Protein AF-A0A151JNT5-F1 (afdb_monomer_lite)

Structure (mmCIF, N/CA/C/O backbone):
data_AF-A0A151JNT5-F1
#
_entry.id   AF-A0A151JNT5-F1
#
loop_
_atom_site.group_PDB
_atom_site.id
_atom_site.type_symbol
_atom_site.label_atom_id
_atom_site.label_alt_id
_atom_site.label_comp_id
_atom_site.label_asym_id
_atom_site.label_entity_id
_atom_site.label_seq_id
_atom_site.pdbx_PDB_ins_code
_atom_site.Cartn_x
_atom_site.Cartn_y
_atom_site.Cartn_z
_atom_site.occupancy
_atom_site.B_iso_or_equiv
_atom_site.auth_seq_id
_atom_site.auth_comp_id
_atom_site.auth_asym_id
_atom_site.auth_atom_id
_atom_site.pdbx_PDB_model_num
ATOM 1 N N . MET A 1 1 ? 13.345 7.388 -35.970 1.00 79.75 1 MET A N 1
ATOM 2 C CA . MET A 1 1 ? 12.384 6.279 -35.763 1.00 79.75 1 MET A CA 1
ATOM 3 C C . MET A 1 1 ? 12.187 6.129 -34.262 1.00 79.75 1 MET A C 1
ATOM 5 O O . MET A 1 1 ? 13.150 6.362 -33.548 1.00 79.75 1 MET A O 1
ATOM 9 N N . SER A 1 2 ? 10.984 5.821 -33.775 1.00 87.12 2 SER A N 1
ATOM 10 C CA . SER A 1 2 ? 10.741 5.580 -32.345 1.00 87.12 2 SER A CA 1
ATOM 11 C C . SER A 1 2 ? 10.289 4.140 -32.117 1.00 87.12 2 SER A C 1
ATOM 13 O O . SER A 1 2 ? 9.587 3.564 -32.948 1.00 87.12 2 SER A O 1
ATOM 15 N N . LEU A 1 3 ? 10.716 3.563 -30.996 1.00 90.88 3 LEU A N 1
ATOM 16 C CA . LEU A 1 3 ? 10.353 2.221 -30.556 1.00 90.88 3 LEU A CA 1
ATOM 17 C C . LEU A 1 3 ? 9.817 2.315 -29.127 1.00 90.88 3 LEU A C 1
ATOM 19 O O . LEU A 1 3 ? 10.476 2.879 -28.255 1.00 90.88 3 LEU A O 1
ATOM 23 N N . THR A 1 4 ? 8.616 1.787 -28.898 1.00 93.06 4 THR A N 1
ATOM 24 C CA . THR A 1 4 ? 7.951 1.830 -27.591 1.00 93.06 4 THR A CA 1
ATOM 25 C C . THR A 1 4 ? 7.971 0.449 -26.954 1.00 93.06 4 THR A C 1
ATOM 27 O O . THR A 1 4 ? 7.586 -0.538 -27.580 1.00 93.06 4 THR A O 1
ATOM 30 N N . PHE A 1 5 ? 8.383 0.397 -25.690 1.00 92.50 5 PHE A N 1
ATOM 31 C CA . PHE A 1 5 ? 8.406 -0.811 -24.875 1.00 92.50 5 PHE A CA 1
ATOM 32 C C . PHE A 1 5 ? 7.385 -0.698 -23.747 1.00 92.50 5 PHE A C 1
ATOM 34 O O . PHE A 1 5 ? 7.339 0.316 -23.053 1.00 92.50 5 PHE A O 1
ATOM 41 N N . THR A 1 6 ? 6.604 -1.753 -23.527 1.00 92.62 6 THR A N 1
ATOM 42 C CA . THR A 1 6 ? 5.654 -1.828 -22.411 1.00 92.62 6 THR A CA 1
ATOM 43 C C . THR A 1 6 ? 6.165 -2.832 -21.391 1.00 92.62 6 THR A C 1
ATOM 45 O O . THR A 1 6 ? 6.405 -3.993 -21.717 1.00 92.62 6 THR A O 1
ATOM 48 N N . LEU A 1 7 ? 6.333 -2.383 -20.147 1.00 92.31 7 LEU A N 1
ATOM 49 C CA . LEU A 1 7 ? 6.732 -3.231 -19.033 1.00 92.31 7 LEU A CA 1
ATOM 50 C C . LEU A 1 7 ? 5.602 -3.268 -18.006 1.00 92.31 7 LEU A C 1
ATOM 52 O O . LEU A 1 7 ? 5.079 -2.231 -17.614 1.00 92.31 7 LEU A O 1
ATOM 56 N N . THR A 1 8 ? 5.253 -4.464 -17.539 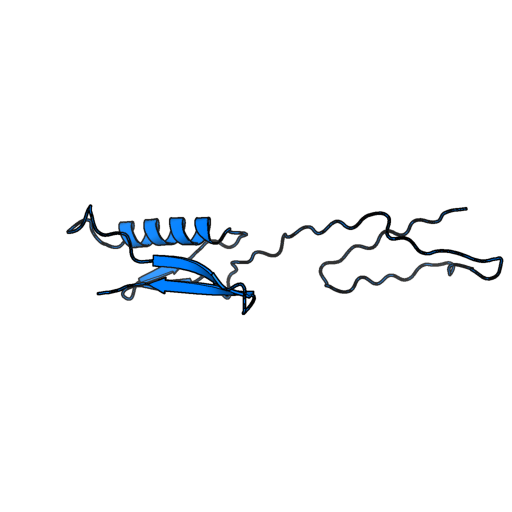1.00 89.19 8 THR A N 1
ATOM 57 C CA . THR A 1 8 ? 4.223 -4.660 -16.512 1.00 89.19 8 THR A CA 1
ATOM 58 C C . THR A 1 8 ? 4.741 -5.584 -15.424 1.00 89.19 8 THR A C 1
ATOM 60 O O . THR A 1 8 ? 5.385 -6.590 -15.720 1.00 89.19 8 THR A O 1
ATOM 63 N N . GLY A 1 9 ? 4.425 -5.293 -14.166 1.00 85.81 9 GLY A N 1
ATOM 64 C CA . GLY A 1 9 ? 4.830 -6.129 -13.043 1.00 85.81 9 GLY A CA 1
ATOM 65 C C . GLY A 1 9 ? 4.192 -5.688 -11.732 1.00 85.81 9 GLY A C 1
ATOM 66 O O . GLY A 1 9 ? 3.542 -4.652 -11.658 1.00 85.81 9 GLY A O 1
ATOM 67 N N . LYS A 1 10 ? 4.372 -6.507 -10.693 1.00 80.44 10 LYS A N 1
ATOM 68 C CA . LYS A 1 10 ? 3.883 -6.248 -9.323 1.00 80.44 10 LYS A CA 1
ATOM 69 C C . LYS A 1 10 ? 5.014 -5.869 -8.355 1.00 80.44 10 LYS A C 1
ATOM 71 O O . LYS A 1 10 ? 4.829 -5.919 -7.144 1.00 80.44 10 LYS A O 1
ATOM 76 N N . SER A 1 11 ? 6.196 -5.574 -8.890 1.00 78.25 11 SER A N 1
ATOM 77 C CA . SER A 1 11 ? 7.418 -5.271 -8.141 1.00 78.25 11 SER A CA 1
ATOM 78 C C . SER A 1 11 ? 7.837 -3.821 -8.379 1.00 78.25 11 SER A C 1
ATOM 80 O O . SER A 1 11 ? 7.418 -3.206 -9.356 1.00 78.25 11 SER A O 1
ATOM 82 N N . SER A 1 12 ? 8.699 -3.294 -7.511 1.00 79.88 12 SER A N 1
ATOM 83 C CA . SER A 1 12 ? 9.343 -1.988 -7.693 1.00 79.88 12 SER A CA 1
ATOM 84 C C . SER A 1 12 ? 10.369 -1.970 -8.832 1.00 79.88 12 SER A C 1
ATOM 86 O O . SER A 1 12 ? 10.776 -0.897 -9.267 1.00 79.88 12 SER A O 1
ATOM 88 N N . VAL A 1 13 ? 10.787 -3.144 -9.320 1.00 86.38 13 VAL A N 1
ATOM 89 C CA . VAL A 1 13 ? 11.685 -3.302 -10.470 1.00 86.38 13 VAL A CA 1
ATOM 90 C C . VAL A 1 13 ? 10.934 -4.009 -11.593 1.00 86.38 13 VAL A C 1
ATOM 92 O O . VAL A 1 13 ? 10.412 -5.109 -11.398 1.00 86.38 13 VAL A O 1
ATOM 95 N N . LEU A 1 14 ? 10.912 -3.387 -12.771 1.00 89.81 14 LEU A N 1
ATOM 96 C CA . LEU A 1 14 ? 10.375 -3.966 -13.999 1.00 89.81 14 LEU A CA 1
ATOM 97 C C . LEU A 1 14 ? 11.532 -4.343 -14.928 1.00 89.81 14 LEU A C 1
ATOM 99 O O . LEU A 1 14 ? 12.396 -3.516 -15.209 1.00 89.81 14 LEU A O 1
ATOM 103 N N . ALA A 1 15 ? 11.548 -5.585 -15.408 1.00 91.56 15 ALA A N 1
ATOM 104 C CA . ALA A 1 15 ? 12.564 -6.089 -16.326 1.00 91.56 15 ALA A CA 1
ATOM 105 C C . ALA A 1 15 ? 11.926 -7.022 -17.361 1.00 91.56 15 ALA A C 1
ATOM 107 O O . ALA A 1 15 ? 11.009 -7.778 -17.041 1.00 91.56 15 ALA A O 1
ATOM 108 N N . VAL A 1 16 ? 12.418 -6.970 -18.597 1.00 91.56 16 VAL A N 1
ATOM 109 C CA . VAL A 1 16 ? 11.937 -7.785 -19.719 1.00 91.56 16 VAL A CA 1
ATOM 110 C C . VAL A 1 16 ? 13.082 -8.021 -20.706 1.00 91.56 16 VAL A C 1
ATOM 112 O O . VAL A 1 16 ? 13.986 -7.195 -20.824 1.00 91.56 16 VAL A O 1
ATOM 115 N N . SER A 1 17 ? 13.053 -9.152 -21.408 1.00 92.25 17 SER A N 1
ATOM 116 C CA . SER A 1 17 ? 14.012 -9.487 -22.464 1.00 92.25 17 SER A CA 1
ATOM 117 C C . SER A 1 17 ? 13.318 -9.453 -23.821 1.00 92.25 17 SER A C 1
ATOM 119 O O . SER A 1 17 ? 12.276 -10.080 -23.993 1.00 92.25 17 SER A O 1
ATOM 121 N N . TYR A 1 18 ? 13.905 -8.745 -24.782 1.00 89.44 18 TYR A N 1
ATOM 122 C CA . TYR A 1 18 ? 13.390 -8.645 -26.147 1.00 89.44 18 TYR A CA 1
ATOM 123 C C . TYR A 1 18 ? 14.243 -9.469 -27.114 1.00 89.44 18 TYR A C 1
ATOM 125 O O . TYR A 1 18 ? 15.465 -9.535 -26.965 1.00 89.44 18 TYR A O 1
ATOM 133 N N . PHE A 1 19 ? 13.592 -10.097 -28.099 1.00 90.75 19 PHE A N 1
ATOM 134 C CA . PHE A 1 19 ? 14.259 -10.785 -29.202 1.00 90.75 19 PHE A CA 1
ATOM 135 C C . PHE A 1 19 ? 13.594 -10.419 -30.544 1.00 90.75 19 PHE A C 1
ATOM 137 O O . PHE A 1 19 ? 12.373 -10.555 -30.650 1.00 90.75 19 PHE A O 1
ATOM 144 N N . PRO A 1 20 ? 14.358 -9.991 -31.568 1.00 90.81 20 PRO A N 1
ATOM 145 C CA . PRO A 1 20 ? 15.810 -9.781 -31.553 1.00 90.81 20 PRO A CA 1
ATOM 146 C C . PRO A 1 20 ? 16.233 -8.652 -30.598 1.00 90.81 20 PRO A C 1
ATOM 148 O O . PRO A 1 20 ? 15.402 -7.871 -30.135 1.00 90.81 20 PRO A O 1
ATOM 151 N N . ALA A 1 21 ? 17.524 -8.610 -30.260 1.00 91.31 21 ALA A N 1
ATOM 152 C CA . ALA A 1 21 ? 18.071 -7.538 -29.437 1.00 91.31 21 ALA A CA 1
ATOM 153 C C . ALA A 1 21 ? 17.890 -6.185 -30.138 1.00 91.31 21 ALA A C 1
ATOM 155 O O . ALA A 1 21 ? 17.937 -6.101 -31.365 1.00 91.31 21 ALA A O 1
ATOM 156 N N . VAL A 1 22 ? 17.686 -5.137 -29.344 1.00 90.19 22 VAL A N 1
ATOM 157 C CA . VAL A 1 22 ? 17.596 -3.771 -29.859 1.00 90.19 22 VAL A CA 1
ATOM 158 C C . VAL A 1 22 ? 18.990 -3.359 -30.320 1.00 90.19 22 VAL A C 1
ATOM 160 O O . VAL A 1 22 ? 19.905 -3.276 -29.501 1.00 90.19 22 VAL A O 1
ATOM 163 N N . ASP A 1 23 ? 19.148 -3.150 -31.624 1.00 90.88 23 ASP A N 1
ATOM 164 C CA . ASP A 1 23 ? 20.379 -2.624 -32.204 1.00 90.88 23 ASP A CA 1
ATOM 165 C C . ASP A 1 23 ? 20.372 -1.096 -32.106 1.00 90.88 23 ASP A C 1
ATOM 167 O O . ASP A 1 23 ? 19.400 -0.452 -32.497 1.00 90.88 23 ASP A O 1
ATOM 171 N N . LEU A 1 24 ? 21.436 -0.542 -31.531 1.00 90.38 24 LEU A N 1
ATOM 172 C CA . LEU A 1 24 ? 21.644 0.896 -31.342 1.00 90.38 24 LEU A CA 1
ATOM 173 C C . LEU A 1 24 ? 22.934 1.367 -32.039 1.00 90.38 24 LEU A C 1
ATOM 175 O O . LEU A 1 24 ? 23.425 2.454 -31.754 1.00 90.38 24 LEU A O 1
ATOM 179 N N . GLY A 1 25 ? 23.540 0.532 -32.893 1.00 92.25 25 GLY A N 1
ATOM 180 C CA . GLY A 1 25 ? 24.842 0.804 -33.509 1.00 92.25 25 GLY A CA 1
ATOM 181 C C . GLY A 1 25 ? 24.821 1.801 -34.671 1.00 92.25 25 GLY A C 1
ATOM 182 O O . GLY A 1 25 ? 25.883 2.188 -35.156 1.00 92.25 25 GLY A O 1
ATOM 183 N N . ASP A 1 26 ? 23.644 2.208 -35.137 1.00 91.69 26 ASP A N 1
ATOM 184 C CA . ASP A 1 26 ? 23.449 3.051 -36.319 1.00 91.69 26 ASP A CA 1
ATOM 185 C C . ASP A 1 26 ? 23.285 4.550 -36.010 1.00 91.69 26 ASP A C 1
ATOM 187 O O . ASP A 1 26 ? 23.174 5.349 -36.943 1.00 91.69 26 ASP A O 1
ATOM 191 N N . GLY A 1 27 ? 23.324 4.966 -34.740 1.00 88.38 27 GLY A N 1
ATOM 192 C CA . GLY A 1 27 ? 23.299 6.387 -34.397 1.00 88.38 27 GLY A CA 1
ATOM 193 C C . GLY A 1 27 ? 23.115 6.705 -32.916 1.00 88.38 27 GLY A C 1
ATOM 194 O O . GLY A 1 27 ? 23.201 5.838 -32.048 1.00 88.38 27 GLY A O 1
ATOM 195 N N . ASP A 1 28 ? 22.850 7.983 -32.648 1.00 91.12 28 ASP A N 1
ATOM 196 C CA . ASP A 1 28 ? 22.592 8.498 -31.305 1.00 91.12 28 ASP A CA 1
ATOM 197 C C . ASP A 1 28 ? 21.097 8.383 -30.973 1.00 91.12 28 ASP A C 1
ATOM 199 O O . ASP A 1 28 ? 20.243 8.975 -31.640 1.00 91.12 28 ASP A O 1
ATOM 203 N N . TYR A 1 29 ? 20.783 7.620 -29.926 1.00 91.81 29 TYR A N 1
ATOM 204 C CA . TYR A 1 29 ? 19.420 7.376 -29.457 1.00 91.81 29 TYR A CA 1
ATOM 205 C C . TYR A 1 29 ? 19.177 7.986 -28.079 1.00 91.81 29 TYR A C 1
ATOM 207 O O . TYR A 1 29 ? 20.050 7.977 -27.212 1.00 91.81 29 TYR A O 1
ATOM 215 N N . GLU A 1 30 ? 17.946 8.435 -27.848 1.00 92.81 30 GLU A N 1
ATOM 216 C CA . GLU A 1 30 ? 17.481 8.921 -26.550 1.00 92.81 30 GLU A CA 1
ATOM 217 C C . GLU A 1 30 ? 16.428 7.974 -25.968 1.00 92.81 30 GLU A C 1
ATOM 219 O O . GLU A 1 30 ? 15.579 7.438 -26.685 1.00 92.81 30 GLU A O 1
ATOM 224 N N . LEU A 1 31 ? 16.470 7.786 -24.647 1.00 92.88 31 LEU A N 1
ATOM 225 C CA . LEU A 1 31 ? 15.469 7.024 -23.908 1.00 92.88 31 LEU A CA 1
ATOM 226 C C . LEU A 1 31 ? 14.550 7.984 -23.150 1.00 92.88 31 LEU A C 1
ATOM 228 O O . LEU A 1 31 ? 15.010 8.766 -22.320 1.00 92.88 31 LEU A O 1
ATOM 232 N N . GLY A 1 32 ? 13.245 7.875 -23.398 1.00 93.38 32 GLY A N 1
ATOM 233 C CA . GLY A 1 32 ? 12.214 8.637 -22.699 1.00 93.38 32 GLY A CA 1
ATOM 234 C C . GLY A 1 32 ? 11.170 7.725 -22.063 1.00 93.38 32 GLY A C 1
ATOM 235 O O . GLY A 1 32 ? 10.758 6.727 -22.654 1.00 93.38 32 GLY A O 1
ATOM 236 N N . LEU A 1 33 ? 10.720 8.085 -20.861 1.00 93.62 33 LEU A N 1
ATOM 237 C CA . LEU A 1 33 ? 9.540 7.484 -20.247 1.00 93.62 33 LEU A CA 1
ATOM 238 C C . LEU A 1 33 ? 8.294 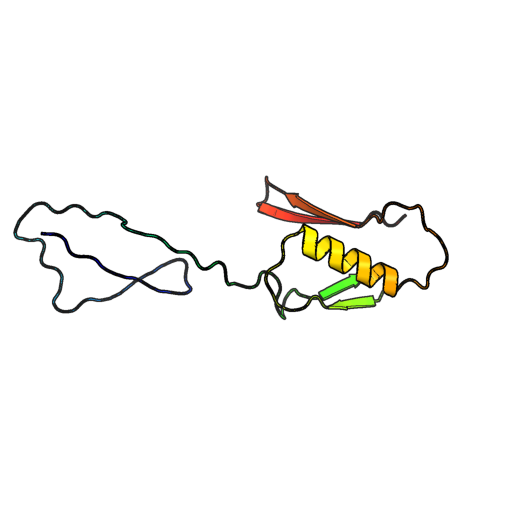8.131 -20.858 1.00 93.62 33 LEU A C 1
ATOM 240 O O . LEU A 1 33 ? 8.061 9.320 -20.659 1.00 93.62 33 LEU A O 1
ATOM 244 N N . MET A 1 34 ? 7.521 7.355 -21.616 1.00 92.31 34 MET A N 1
ATOM 245 C CA . MET A 1 34 ? 6.304 7.853 -22.265 1.00 92.31 34 MET A CA 1
ATOM 246 C C . MET A 1 34 ? 5.107 7.884 -21.309 1.00 92.31 34 MET A C 1
ATOM 248 O O . MET A 1 34 ? 4.336 8.837 -21.339 1.00 92.31 34 MET A O 1
ATOM 252 N N . ASP A 1 35 ? 4.959 6.852 -20.478 1.00 91.19 35 ASP A N 1
ATOM 253 C CA . ASP A 1 35 ? 3.841 6.702 -19.548 1.00 91.19 35 ASP A CA 1
ATOM 254 C C . ASP A 1 35 ? 4.242 5.821 -18.353 1.00 91.19 35 ASP A C 1
ATOM 256 O O . ASP A 1 35 ? 5.065 4.910 -18.492 1.00 91.19 35 ASP A O 1
ATOM 260 N N . PHE A 1 36 ? 3.684 6.109 -17.177 1.00 89.12 36 PHE A N 1
ATOM 261 C CA . PHE A 1 36 ? 3.908 5.345 -15.951 1.00 89.12 36 PHE A CA 1
ATOM 262 C C . PHE A 1 36 ? 2.625 5.250 -15.133 1.00 89.12 36 PHE A C 1
ATOM 264 O O . PHE A 1 36 ? 2.299 6.122 -14.325 1.00 89.12 36 PHE A O 1
ATOM 271 N N . GLU A 1 37 ? 1.923 4.138 -15.316 1.00 86.19 37 GLU A N 1
ATOM 272 C CA . GLU A 1 37 ? 0.727 3.817 -14.553 1.00 86.19 37 GLU A CA 1
ATOM 273 C C . GLU A 1 37 ? 1.081 2.946 -13.346 1.00 86.19 37 GLU A C 1
ATOM 275 O O . GLU A 1 37 ? 1.656 1.862 -13.473 1.00 86.19 37 GLU A O 1
ATOM 280 N N . THR A 1 38 ? 0.687 3.393 -12.152 1.00 77.00 38 THR A N 1
ATOM 281 C CA . THR A 1 38 ? 0.713 2.550 -10.954 1.00 77.00 38 THR A CA 1
ATOM 282 C C . THR A 1 38 ? -0.709 2.266 -10.514 1.00 77.00 38 THR A C 1
ATOM 284 O O . THR A 1 38 ? -1.445 3.142 -10.064 1.00 77.00 38 THR A O 1
ATOM 287 N N . TYR A 1 39 ? -1.107 1.005 -10.625 1.00 67.75 39 TYR A N 1
ATOM 288 C CA . TYR A 1 39 ? -2.330 0.531 -10.005 1.00 67.75 39 TYR A CA 1
ATOM 289 C C . TYR A 1 39 ? -1.997 0.257 -8.537 1.00 67.75 39 TYR A C 1
ATOM 291 O O . TYR A 1 39 ? -1.378 -0.754 -8.209 1.00 67.75 39 TYR A O 1
ATOM 299 N N . TYR A 1 40 ? -2.359 1.186 -7.649 1.00 57.28 40 TYR A N 1
ATOM 300 C CA . TYR A 1 40 ? -2.173 1.096 -6.193 1.00 57.28 40 TYR A CA 1
ATOM 301 C C . TYR A 1 40 ? -3.103 0.026 -5.575 1.00 57.28 40 TYR A C 1
ATOM 303 O O . TYR A 1 40 ? -3.818 0.280 -4.617 1.00 57.28 40 TYR A O 1
ATOM 311 N N . THR A 1 41 ? -3.153 -1.183 -6.144 1.00 59.62 41 THR A N 1
ATOM 312 C CA . THR A 1 41 ? -4.086 -2.258 -5.759 1.00 59.62 41 THR A CA 1
ATOM 313 C C . THR A 1 41 ? -3.568 -3.150 -4.635 1.00 59.62 41 THR A C 1
ATOM 315 O O . THR A 1 41 ? -4.178 -4.175 -4.333 1.00 59.62 41 THR A O 1
ATOM 318 N N . LEU A 1 42 ? -2.428 -2.822 -4.023 1.00 72.12 42 LEU A N 1
ATOM 319 C CA . LEU A 1 42 ? -1.946 -3.567 -2.863 1.00 72.12 42 LEU A CA 1
ATOM 320 C C . LEU A 1 42 ? -2.732 -3.121 -1.634 1.00 72.12 42 LEU A C 1
ATOM 322 O O . LEU A 1 42 ? -2.476 -2.051 -1.090 1.00 72.12 42 LEU A O 1
ATOM 326 N N . ALA A 1 43 ? -3.690 -3.956 -1.227 1.00 80.12 43 ALA A N 1
ATOM 327 C CA . ALA A 1 43 ? -4.495 -3.760 -0.031 1.00 80.12 43 ALA A CA 1
ATOM 328 C C . ALA A 1 43 ? -3.602 -3.396 1.168 1.00 80.12 43 ALA A C 1
ATOM 330 O O . ALA A 1 43 ? -2.720 -4.166 1.561 1.00 80.12 43 ALA A O 1
ATOM 331 N N . ASN A 1 44 ? -3.814 -2.202 1.728 1.00 85.12 44 ASN A N 1
ATOM 332 C CA . ASN A 1 44 ? -3.069 -1.737 2.896 1.00 85.12 44 ASN A CA 1
ATOM 333 C C . ASN A 1 44 ? -3.552 -2.424 4.184 1.00 85.12 44 ASN A C 1
ATOM 335 O O . ASN A 1 44 ? -2.806 -2.475 5.165 1.00 85.12 44 ASN A O 1
ATOM 339 N N . VAL A 1 45 ? -4.750 -3.014 4.143 1.00 91.00 45 VAL A N 1
ATOM 340 C CA . VAL A 1 45 ? -5.289 -3.941 5.138 1.00 91.00 45 VAL A CA 1
ATOM 341 C C . VAL A 1 45 ? -5.432 -5.326 4.509 1.00 91.00 45 VAL A C 1
ATOM 343 O O . VAL A 1 45 ? -6.061 -5.478 3.464 1.00 91.00 45 VAL A O 1
ATOM 346 N N . ASN A 1 46 ? -4.851 -6.340 5.142 1.00 91.56 46 ASN A N 1
ATOM 347 C CA . ASN A 1 46 ? -4.912 -7.734 4.711 1.00 91.56 46 ASN A CA 1
ATOM 348 C C . ASN A 1 46 ? -4.937 -8.687 5.917 1.00 91.56 46 ASN A C 1
ATOM 350 O O . ASN A 1 46 ? -4.725 -8.270 7.057 1.00 91.56 46 ASN A O 1
ATOM 354 N N . SER A 1 47 ? -5.088 -9.987 5.663 1.00 92.25 47 SER A N 1
ATOM 355 C CA . SER A 1 47 ? -5.137 -11.044 6.685 1.00 92.25 47 SER A CA 1
ATOM 356 C C . SER A 1 47 ? -4.014 -11.050 7.737 1.00 92.25 47 SER A C 1
ATOM 358 O O . SER A 1 47 ? -4.145 -11.731 8.751 1.00 92.25 47 SER A O 1
ATOM 360 N N . THR A 1 48 ? -2.893 -10.358 7.510 1.00 92.19 48 THR A N 1
ATOM 361 C CA . THR A 1 48 ? -1.776 -10.284 8.467 1.00 92.19 48 THR A CA 1
ATOM 362 C C . THR A 1 48 ? -1.849 -9.085 9.413 1.00 92.19 48 THR A C 1
ATOM 364 O O . THR A 1 48 ? -1.250 -9.133 10.486 1.00 92.19 48 THR A O 1
ATOM 367 N N . ASN A 1 49 ? -2.566 -8.016 9.048 1.00 90.88 49 ASN A N 1
ATOM 368 C CA . ASN A 1 49 ? -2.585 -6.747 9.786 1.00 90.88 49 ASN A CA 1
ATOM 369 C C . ASN A 1 49 ? -3.999 -6.164 9.997 1.00 90.88 49 ASN A C 1
ATOM 371 O O . ASN A 1 49 ? -4.135 -4.998 10.362 1.00 90.88 49 ASN A O 1
ATOM 375 N N . ASN A 1 50 ? -5.047 -6.963 9.790 1.00 94.75 50 ASN A N 1
ATOM 376 C CA . ASN A 1 50 ? -6.442 -6.520 9.808 1.00 94.75 50 ASN A CA 1
ATOM 377 C C . ASN A 1 50 ? -7.155 -6.598 11.169 1.00 94.75 50 ASN A C 1
ATOM 379 O O . ASN A 1 50 ? -8.366 -6.380 11.246 1.00 94.75 50 ASN A O 1
ATOM 383 N N . LYS A 1 51 ? -6.430 -6.907 12.247 1.00 93.81 51 LYS A N 1
ATOM 384 C CA . LYS A 1 51 ? -6.999 -7.048 13.591 1.00 93.81 51 LYS A CA 1
ATOM 385 C C . LYS A 1 51 ? -6.713 -5.828 14.450 1.00 93.81 51 LYS A C 1
ATOM 387 O O . LYS A 1 51 ? -5.558 -5.446 14.632 1.00 93.81 51 LYS A O 1
ATOM 392 N N . PHE A 1 52 ? -7.766 -5.268 15.032 1.00 91.00 52 PHE A N 1
ATOM 393 C CA . PHE A 1 52 ? -7.691 -4.199 16.018 1.00 91.00 52 PHE A CA 1
ATOM 394 C C . PHE A 1 52 ? -8.276 -4.679 17.348 1.00 91.00 52 PHE A C 1
ATOM 396 O O . PHE A 1 52 ? -9.389 -5.197 17.383 1.00 91.00 52 PHE A O 1
ATOM 403 N N . TYR A 1 53 ? -7.537 -4.506 18.443 1.00 88.56 53 TYR A N 1
ATOM 404 C CA . TYR A 1 53 ? -7.953 -4.958 19.771 1.00 88.56 53 TYR A CA 1
ATOM 405 C C . TYR A 1 53 ? -8.355 -3.765 20.639 1.00 88.56 53 TYR A C 1
ATOM 407 O O . TYR A 1 53 ? -7.588 -2.813 20.774 1.00 88.56 53 TYR A O 1
ATOM 415 N N . TYR A 1 54 ? -9.544 -3.824 21.239 1.00 83.31 54 TYR A N 1
ATOM 416 C CA . TYR A 1 54 ? -10.077 -2.781 22.116 1.00 83.31 54 TYR A CA 1
ATOM 417 C C . TYR A 1 54 ? -10.931 -3.397 23.226 1.00 83.31 54 TYR A C 1
ATOM 419 O O . TYR A 1 54 ? -11.863 -4.133 22.924 1.00 83.31 54 TYR A O 1
ATOM 427 N N . ASP A 1 55 ? -10.626 -3.104 24.494 1.00 81.75 55 ASP A N 1
ATOM 428 C CA . ASP A 1 55 ? -11.376 -3.589 25.670 1.00 81.75 55 ASP A CA 1
ATOM 429 C C . ASP A 1 55 ? -11.679 -5.106 25.629 1.00 81.75 55 ASP A C 1
ATOM 431 O O . ASP A 1 55 ? -12.822 -5.556 25.699 1.00 81.75 55 ASP A O 1
ATOM 435 N N . ASN A 1 56 ? -10.630 -5.912 25.407 1.00 82.88 56 ASN A N 1
ATOM 436 C CA . ASN A 1 56 ? -10.694 -7.372 25.211 1.00 82.88 56 ASN A CA 1
ATOM 437 C C . ASN A 1 56 ? -11.571 -7.855 24.037 1.00 82.88 56 ASN A C 1
ATOM 439 O O . ASN A 1 56 ? -11.835 -9.053 23.920 1.00 82.88 56 ASN A O 1
ATOM 443 N N . LYS A 1 57 ? -11.995 -6.958 23.143 1.00 84.44 57 LYS A N 1
ATOM 444 C CA . LYS A 1 57 ? -12.716 -7.284 21.909 1.00 84.44 57 LYS A CA 1
ATOM 445 C C . LYS A 1 57 ? -11.787 -7.189 20.708 1.00 84.44 57 LYS A C 1
ATOM 447 O O . LYS A 1 57 ? -10.952 -6.291 20.610 1.00 84.44 57 LYS A O 1
ATOM 452 N N . GLU A 1 58 ? -11.963 -8.124 19.785 1.00 91.44 58 GLU A N 1
ATOM 453 C CA . GLU A 1 58 ? -11.299 -8.127 18.485 1.00 91.44 58 GLU A CA 1
ATOM 454 C C . GLU A 1 58 ? -12.248 -7.526 17.443 1.00 91.44 58 GLU A C 1
ATOM 456 O O . GLU A 1 58 ? -13.379 -7.984 17.279 1.00 91.44 58 GLU A O 1
ATOM 461 N N . ILE A 1 59 ? -11.779 -6.502 16.735 1.00 91.75 59 ILE A N 1
ATOM 462 C CA . ILE A 1 59 ? -12.450 -5.910 15.580 1.00 91.75 59 ILE A CA 1
ATOM 463 C C . ILE A 1 59 ? -11.639 -6.291 14.346 1.00 91.75 59 ILE A C 1
ATOM 465 O O . ILE A 1 59 ? -10.472 -5.916 14.215 1.00 91.75 59 ILE A O 1
ATOM 469 N N . VAL A 1 60 ? -12.269 -7.028 13.434 1.00 95.00 60 VAL A N 1
ATOM 470 C CA . VAL A 1 60 ? -11.677 -7.393 12.145 1.00 95.00 60 VAL A CA 1
ATOM 471 C C . VAL A 1 60 ? -12.073 -6.345 11.109 1.00 95.00 60 VAL A C 1
ATOM 473 O O . VAL A 1 60 ? -13.260 -6.084 10.881 1.00 95.00 60 VAL A O 1
ATOM 476 N N . ILE A 1 61 ? -11.073 -5.722 10.495 1.00 94.94 61 ILE A N 1
ATOM 477 C CA . ILE A 1 61 ? -11.248 -4.828 9.351 1.00 94.94 61 ILE A CA 1
ATOM 478 C C . ILE A 1 61 ? -11.234 -5.709 8.093 1.00 94.94 61 ILE A C 1
ATOM 480 O O . ILE A 1 61 ? -10.357 -6.560 7.972 1.00 94.94 61 ILE A O 1
ATOM 484 N N . PRO A 1 62 ? -12.188 -5.582 7.162 1.00 94.50 62 PRO A N 1
ATOM 485 C CA . PRO A 1 62 ? -12.132 -6.362 5.931 1.00 94.50 62 PRO A CA 1
ATOM 486 C C . PRO A 1 62 ? -10.858 -6.057 5.132 1.00 94.50 62 PRO A C 1
ATOM 488 O O . PRO A 1 62 ? -10.321 -4.954 5.205 1.00 94.50 62 PRO A O 1
ATOM 491 N N . ASP A 1 63 ? -10.373 -7.033 4.369 1.00 92.88 63 ASP A N 1
ATOM 492 C CA . ASP A 1 63 ? -9.214 -6.840 3.499 1.00 92.88 63 ASP A CA 1
ATOM 493 C C . ASP A 1 63 ? -9.553 -5.826 2.400 1.00 92.88 63 ASP A C 1
ATOM 495 O O . ASP A 1 63 ? -10.611 -5.898 1.766 1.00 92.88 63 ASP A O 1
ATOM 499 N N . GLY A 1 64 ? -8.658 -4.871 2.162 1.00 91.00 64 GLY A N 1
ATOM 500 C CA . GLY A 1 64 ? -8.927 -3.807 1.208 1.00 91.00 64 GLY A CA 1
ATOM 501 C C . GLY A 1 64 ? -7.972 -2.628 1.282 1.00 91.00 64 GLY A C 1
ATOM 502 O O . GLY A 1 64 ? -6.962 -2.631 1.988 1.00 91.00 64 GLY A O 1
ATOM 503 N N . LEU A 1 65 ? -8.316 -1.617 0.490 1.00 88.19 65 LEU A N 1
ATOM 504 C CA . LEU A 1 65 ? -7.669 -0.316 0.470 1.00 88.19 65 LEU A CA 1
ATOM 505 C C . LEU A 1 65 ? -8.535 0.672 1.231 1.00 88.19 65 LEU A C 1
ATOM 507 O O . LEU A 1 65 ? -9.699 0.871 0.885 1.00 88.19 65 LEU A O 1
ATOM 511 N N . TYR A 1 66 ? -7.951 1.302 2.239 1.00 90.56 66 TYR A N 1
ATOM 512 C CA . TYR A 1 66 ? -8.649 2.276 3.061 1.00 90.56 66 TYR A CA 1
ATOM 513 C C . TYR A 1 66 ? -7.817 3.532 3.245 1.00 90.56 66 TYR A C 1
ATOM 515 O O . TYR A 1 66 ? -6.626 3.461 3.554 1.00 90.56 66 TYR A O 1
ATOM 523 N N . GLU A 1 67 ? -8.471 4.684 3.157 1.00 91.25 67 GLU A N 1
ATOM 524 C CA . GLU A 1 67 ? -7.922 5.908 3.720 1.00 91.25 67 GLU A CA 1
ATOM 525 C C . GLU A 1 67 ? -7.896 5.808 5.249 1.00 91.25 67 GLU A C 1
ATOM 527 O O . GLU A 1 67 ? -8.757 5.168 5.863 1.00 91.25 67 GLU A O 1
ATOM 532 N N . LEU A 1 68 ? -6.965 6.513 5.898 1.00 91.31 68 LEU A N 1
ATOM 533 C CA . LEU A 1 68 ? -6.898 6.541 7.369 1.00 91.31 68 LEU A CA 1
ATOM 534 C C . LEU A 1 68 ? -8.229 6.978 7.997 1.00 91.31 68 LEU A C 1
ATOM 536 O O . LEU A 1 68 ? -8.640 6.443 9.024 1.00 91.31 68 LEU A O 1
ATOM 540 N N . ARG A 1 69 ? -8.938 7.900 7.332 1.00 90.88 69 ARG A N 1
ATOM 541 C CA . ARG A 1 69 ? -10.256 8.397 7.757 1.00 90.88 69 ARG A CA 1
ATOM 542 C C . ARG A 1 69 ? -11.335 7.318 7.688 1.00 90.88 69 ARG A C 1
ATOM 544 O O . ARG A 1 69 ? -12.241 7.309 8.520 1.00 90.88 69 ARG A O 1
ATOM 551 N N . ASP A 1 70 ? -11.255 6.420 6.708 1.00 93.00 70 ASP A N 1
ATOM 552 C CA . ASP A 1 70 ? -12.217 5.331 6.555 1.00 93.00 70 ASP A CA 1
ATOM 553 C C . ASP A 1 70 ? -12.001 4.261 7.625 1.00 93.00 70 ASP A C 1
ATOM 555 O O . ASP A 1 70 ? -12.978 3.818 8.233 1.00 93.00 70 ASP A O 1
ATOM 559 N N . ILE A 1 71 ? -10.737 3.922 7.916 1.00 92.75 71 ILE A N 1
ATOM 560 C CA . ILE A 1 71 ? -10.372 3.035 9.032 1.00 92.75 71 ILE A CA 1
ATOM 561 C C . ILE A 1 71 ? -10.856 3.636 10.356 1.00 92.75 71 ILE A C 1
ATOM 563 O O . ILE A 1 71 ? -11.533 2.960 11.128 1.00 92.75 71 ILE A O 1
ATOM 567 N N . GLU A 1 72 ? -10.567 4.915 10.609 1.00 91.81 72 GLU A N 1
ATOM 568 C CA . GLU A 1 72 ? -10.977 5.599 11.839 1.00 91.81 72 GLU A CA 1
ATOM 569 C C . GLU A 1 72 ? -12.502 5.580 12.016 1.00 91.81 72 GLU A C 1
ATOM 571 O O . GLU A 1 72 ? -13.005 5.208 13.079 1.00 91.81 72 GLU A O 1
ATOM 576 N N . ARG A 1 73 ? -13.253 5.926 10.963 1.00 91.44 73 ARG A N 1
ATOM 577 C CA . ARG A 1 73 ? -14.723 5.918 10.981 1.00 91.44 73 ARG A CA 1
ATOM 578 C C . ARG A 1 73 ? -15.282 4.514 11.211 1.00 91.44 73 ARG A C 1
ATOM 580 O O . ARG A 1 73 ? -16.254 4.364 11.953 1.00 91.44 73 ARG A O 1
ATOM 587 N N . TYR A 1 74 ? -14.691 3.497 10.582 1.00 92.50 74 TYR A N 1
ATOM 588 C CA . TYR A 1 74 ? -15.086 2.101 10.764 1.00 92.50 74 TYR A CA 1
ATOM 589 C C . TYR A 1 74 ? -14.880 1.650 12.213 1.00 92.50 74 TYR A C 1
ATOM 591 O O . TYR A 1 74 ? -15.821 1.157 12.833 1.00 92.50 74 TYR A O 1
ATOM 599 N N . LEU A 1 75 ? -13.691 1.888 12.774 1.00 90.38 75 LEU A N 1
ATOM 600 C CA . LEU A 1 75 ? -13.366 1.508 14.148 1.00 90.38 75 LEU A CA 1
ATOM 601 C C . LEU A 1 75 ? -14.251 2.236 15.163 1.00 90.38 75 LEU A C 1
ATOM 603 O O . LEU A 1 75 ? -14.808 1.584 16.039 1.00 90.38 75 LEU A O 1
ATOM 607 N N . LYS A 1 76 ? -14.474 3.550 15.013 1.00 87.88 76 LYS A N 1
ATOM 608 C CA . LYS A 1 76 ? -15.412 4.301 15.870 1.00 87.88 76 LYS A CA 1
ATOM 609 C C . LYS A 1 76 ? -16.798 3.659 15.882 1.00 87.88 76 LYS A C 1
ATOM 611 O O . LYS A 1 76 ? -17.380 3.463 16.945 1.00 87.88 76 LYS A O 1
ATOM 616 N N . ARG A 1 77 ? -17.314 3.283 14.708 1.00 87.56 77 ARG A N 1
ATOM 617 C CA . ARG A 1 77 ? -18.620 2.626 14.586 1.00 87.56 77 ARG A CA 1
ATOM 618 C C . ARG A 1 77 ? -18.643 1.255 15.261 1.00 87.56 77 ARG A C 1
ATOM 620 O O . ARG A 1 77 ? -19.588 0.975 15.989 1.00 87.56 77 ARG A O 1
ATOM 627 N N . GLU A 1 78 ? -17.648 0.404 15.027 1.00 88.38 78 GLU A N 1
ATOM 628 C CA . GLU A 1 78 ? -17.626 -0.944 15.613 1.00 88.38 78 GLU A CA 1
ATOM 629 C C . GLU A 1 78 ? -17.414 -0.915 17.132 1.00 88.38 78 GLU A C 1
ATOM 631 O O . GLU A 1 78 ? -18.082 -1.650 17.860 1.00 88.38 78 GLU A O 1
ATOM 636 N N . ILE A 1 79 ? -16.588 0.003 17.644 1.00 83.75 79 ILE A N 1
ATOM 637 C CA . ILE A 1 79 ? -16.428 0.184 19.091 1.00 83.75 79 ILE A CA 1
ATOM 638 C C . ILE A 1 79 ? -17.749 0.659 19.716 1.00 83.75 79 ILE A C 1
ATOM 640 O O . ILE A 1 79 ? -18.183 0.068 20.704 1.00 83.75 79 ILE A O 1
ATOM 644 N N . LEU A 1 80 ? -18.430 1.646 19.116 1.00 81.25 80 LEU A N 1
ATOM 645 C CA . LEU A 1 80 ? -19.742 2.128 19.574 1.00 81.25 80 LEU A CA 1
ATOM 646 C C . LEU A 1 80 ? -20.822 1.042 19.566 1.00 81.25 80 LEU A C 1
ATOM 648 O O . LEU A 1 80 ? -21.677 1.029 20.440 1.00 81.25 80 LEU A O 1
ATOM 652 N N . ARG A 1 81 ? -20.802 0.125 18.594 1.00 79.62 81 ARG A N 1
ATOM 653 C CA . ARG A 1 81 ? -21.720 -1.028 18.576 1.00 79.62 81 ARG A CA 1
ATOM 654 C C . ARG A 1 81 ? -21.422 -2.019 19.692 1.00 79.62 81 ARG A C 1
ATOM 656 O O . ARG A 1 81 ? -22.328 -2.699 20.157 1.00 79.62 81 ARG A O 1
ATOM 663 N N . SER A 1 82 ? -20.153 -2.129 20.076 1.00 72.62 82 SER A N 1
ATOM 664 C CA . SER A 1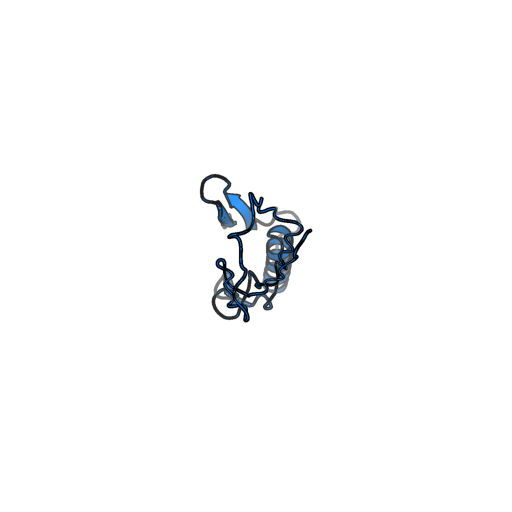 82 ? -19.697 -3.071 21.091 1.00 72.62 82 SER A CA 1
ATOM 665 C C . SER A 1 82 ? -19.922 -2.574 22.521 1.00 72.62 82 SER A C 1
ATOM 667 O O . SER A 1 82 ? -20.063 -3.396 23.424 1.00 72.62 82 SER A O 1
ATOM 669 N N . HIS A 1 83 ? -19.895 -1.260 22.743 1.00 69.81 83 HIS A N 1
ATOM 670 C CA . HIS A 1 83 ? -20.258 -0.637 24.009 1.00 69.81 83 HIS A CA 1
ATOM 671 C C . HIS A 1 83 ? -21.775 -0.460 24.007 1.00 69.81 83 HIS A C 1
ATOM 673 O O . HIS A 1 83 ? -22.289 0.441 23.349 1.00 69.81 83 HIS A O 1
ATOM 679 N N . ASP A 1 84 ? -22.496 -1.346 24.701 1.00 57.47 84 ASP A N 1
ATOM 680 C CA . ASP A 1 84 ? -23.923 -1.160 24.972 1.00 57.47 84 ASP A CA 1
ATOM 681 C C . ASP A 1 84 ? -24.152 0.291 25.395 1.00 57.47 84 ASP A C 1
ATOM 683 O O . ASP A 1 84 ? -23.504 0.759 26.326 1.00 57.47 84 ASP A O 1
ATOM 687 N N . ALA A 1 85 ? -25.020 0.998 24.668 1.00 52.31 85 ALA A N 1
ATOM 688 C CA . ALA A 1 85 ? -25.257 2.437 24.733 1.00 52.31 85 ALA A CA 1
ATOM 689 C C . ALA A 1 85 ? -25.700 2.939 26.124 1.00 52.31 85 ALA A C 1
ATOM 691 O O . ALA A 1 85 ? -26.845 3.347 26.326 1.00 52.31 85 ALA A O 1
ATOM 692 N N . LYS A 1 86 ? -24.790 2.919 27.092 1.00 51.19 86 LYS A N 1
ATOM 693 C CA . LYS A 1 86 ? -24.938 3.457 28.435 1.00 51.19 86 LYS A CA 1
ATOM 694 C C . LYS A 1 86 ? -23.737 4.353 28.665 1.00 51.19 86 LYS A C 1
ATOM 696 O O . LYS A 1 86 ? -22.636 3.867 28.870 1.00 51.19 86 LYS A O 1
ATOM 701 N N . ASP A 1 87 ? -24.003 5.651 28.564 1.00 52.44 87 ASP A N 1
ATOM 702 C CA . ASP A 1 87 ? -23.067 6.745 28.814 1.00 52.44 87 ASP A CA 1
ATOM 703 C C . ASP A 1 87 ? -21.951 6.784 27.752 1.00 52.44 87 ASP A C 1
ATOM 705 O O . ASP A 1 87 ? -20.979 6.051 27.800 1.00 52.44 87 ASP A O 1
ATOM 709 N N . LYS A 1 88 ? -21.976 7.623 26.718 1.00 55.31 88 LYS A N 1
ATOM 710 C CA . LYS A 1 88 ? -22.011 9.084 26.773 1.00 55.31 88 LYS A CA 1
ATOM 711 C C . LYS A 1 88 ? -22.259 9.575 25.343 1.00 55.31 88 LYS A C 1
ATOM 713 O O . LYS A 1 88 ? -21.506 9.239 24.434 1.00 55.31 88 LYS A O 1
ATOM 718 N N . LYS A 1 89 ? -23.315 10.360 25.126 1.00 49.81 89 LYS A N 1
ATOM 719 C CA . LYS A 1 89 ? -23.612 10.961 23.812 1.00 49.81 89 LYS A CA 1
ATOM 720 C C . LYS A 1 89 ? -22.718 12.162 23.468 1.00 49.81 89 LYS A C 1
ATOM 722 O O . LYS A 1 89 ? -22.785 12.622 22.336 1.00 49.81 89 LYS A O 1
ATOM 727 N N . ASP A 1 90 ? -21.858 12.596 24.394 1.00 50.81 90 ASP A N 1
ATOM 728 C CA . ASP A 1 90 ? -21.131 13.869 24.292 1.00 50.81 90 ASP A CA 1
ATOM 729 C C . ASP A 1 90 ? -19.607 13.767 24.500 1.00 50.81 90 ASP A C 1
ATOM 731 O O . ASP A 1 90 ? -18.933 14.794 24.518 1.00 50.81 90 ASP A O 1
ATOM 735 N N . GLU A 1 91 ? -19.025 12.566 24.639 1.00 55.53 91 GLU A N 1
ATOM 736 C CA . GLU A 1 91 ? -17.559 12.437 24.669 1.00 55.53 91 GLU A CA 1
ATOM 737 C C . GLU A 1 91 ? -17.006 12.206 23.263 1.00 55.53 91 GLU A C 1
ATOM 739 O O . GLU A 1 91 ? -17.325 11.223 22.591 1.00 55.53 91 GLU A O 1
ATOM 744 N N . GLU A 1 92 ? -16.179 13.153 22.817 1.00 58.91 92 GLU A N 1
ATOM 745 C CA . GLU A 1 92 ? -15.380 13.061 21.602 1.00 58.91 92 GLU A CA 1
ATOM 746 C C . GLU A 1 92 ? -14.634 11.724 21.601 1.00 58.91 92 GLU A C 1
ATOM 748 O O . GLU A 1 92 ? -13.755 11.480 22.427 1.00 58.91 92 GLU A O 1
ATOM 753 N N . PHE A 1 93 ? -15.048 10.822 20.706 1.00 64.06 93 PHE A N 1
ATOM 754 C CA . PHE A 1 93 ? -14.537 9.459 20.697 1.00 64.06 93 PHE A CA 1
ATOM 755 C C . PHE A 1 93 ? -13.016 9.498 20.519 1.00 64.06 93 PHE A C 1
ATOM 757 O O . PHE A 1 93 ? -12.540 9.974 19.482 1.00 64.06 93 PHE A O 1
ATOM 764 N N . PRO A 1 94 ? -12.239 8.980 21.477 1.00 71.44 94 PRO A N 1
ATOM 765 C CA . PRO A 1 94 ? -10.850 9.386 21.626 1.00 71.44 94 PRO A CA 1
ATOM 766 C C . PRO A 1 94 ? -9.889 8.689 20.652 1.00 71.44 94 PRO A C 1
ATOM 768 O O . PRO A 1 94 ? -8.673 8.788 20.815 1.00 71.44 94 PRO A O 1
ATOM 771 N N . LEU A 1 95 ? -10.415 7.962 19.658 1.00 83.88 95 LEU A N 1
ATOM 772 C CA . LEU A 1 95 ? -9.637 7.300 18.618 1.00 83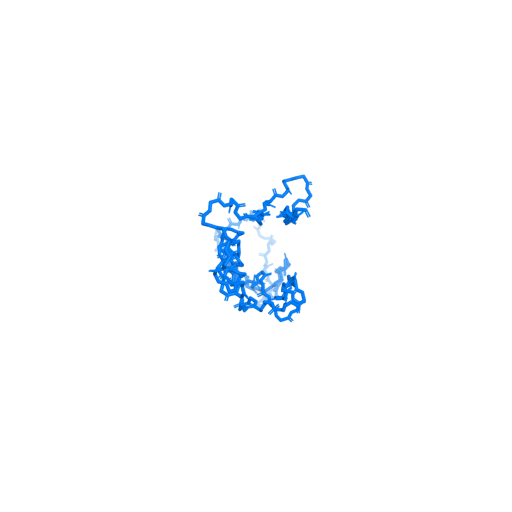.88 95 LEU A CA 1
ATOM 773 C C . LEU A 1 95 ? -9.369 8.269 17.462 1.00 83.88 95 LEU A C 1
ATOM 775 O O . LEU A 1 95 ? -10.293 8.675 16.759 1.00 83.88 95 LEU A O 1
ATOM 779 N N . VAL A 1 96 ? -8.101 8.589 17.236 1.00 87.81 96 VAL A N 1
ATOM 780 C CA . VAL A 1 96 ? -7.638 9.408 16.112 1.00 87.81 96 VAL A CA 1
ATOM 781 C C . VAL A 1 96 ? -6.545 8.650 15.379 1.00 87.81 96 VAL A C 1
ATOM 783 O O . VAL A 1 96 ? -5.576 8.205 16.001 1.00 87.81 96 VAL A O 1
ATOM 786 N N . ILE A 1 97 ? -6.679 8.532 14.058 1.00 90.56 97 ILE A N 1
ATOM 787 C CA . ILE A 1 97 ? -5.649 7.946 13.199 1.00 90.56 97 ILE A CA 1
ATOM 788 C C . ILE A 1 97 ? -5.091 9.042 12.303 1.00 90.56 97 ILE A C 1
ATOM 790 O O . ILE A 1 97 ? -5.813 9.674 11.536 1.00 90.56 97 ILE A O 1
ATOM 794 N N . ARG A 1 98 ? -3.781 9.277 12.383 1.00 89.88 98 ARG A N 1
ATOM 795 C CA . ARG A 1 98 ? -3.116 10.342 11.625 1.00 89.88 98 ARG A CA 1
ATOM 796 C C . ARG A 1 98 ? -1.832 9.860 10.977 1.00 89.88 98 ARG A C 1
ATOM 798 O O . ARG A 1 98 ? -1.129 9.018 11.527 1.00 89.88 98 ARG A O 1
ATOM 805 N N . ALA A 1 99 ? -1.495 10.442 9.835 1.00 89.12 99 ALA A N 1
ATOM 806 C CA . ALA A 1 99 ? -0.186 10.248 9.234 1.00 89.12 99 ALA A CA 1
ATOM 807 C C . ALA A 1 99 ? 0.879 11.003 10.046 1.00 89.12 99 ALA A C 1
ATOM 809 O O . ALA A 1 99 ? 0.693 12.166 10.411 1.00 89.12 99 ALA A O 1
ATOM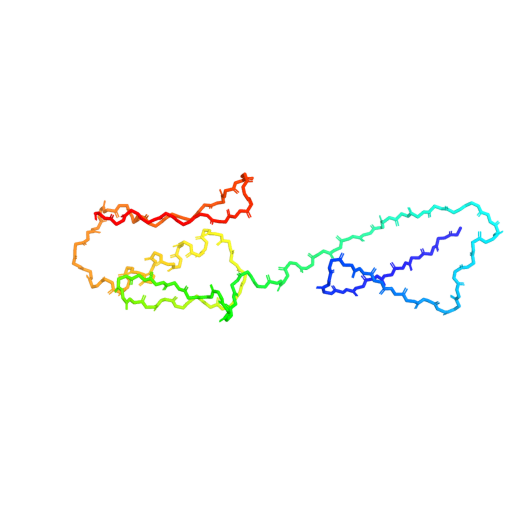 810 N N . ASN A 1 100 ? 2.005 10.350 10.317 1.00 88.56 100 ASN A N 1
ATOM 811 C CA . ASN A 1 100 ? 3.220 11.001 10.777 1.00 88.56 100 ASN A CA 1
ATOM 812 C C . ASN A 1 100 ? 4.127 11.236 9.568 1.00 88.56 100 ASN A C 1
ATOM 814 O O . ASN A 1 100 ? 4.787 10.321 9.077 1.00 88.56 100 ASN A O 1
ATOM 818 N N . ASN A 1 101 ? 4.182 12.489 9.123 1.00 87.25 101 ASN A N 1
ATOM 819 C CA . ASN A 1 101 ? 4.941 12.886 7.937 1.00 87.25 101 ASN A CA 1
ATOM 820 C C . ASN A 1 101 ? 6.464 12.764 8.118 1.00 87.25 101 ASN A C 1
ATOM 822 O O . ASN A 1 101 ? 7.181 12.696 7.126 1.00 87.25 101 ASN A O 1
ATOM 826 N N . ASN A 1 102 ? 6.964 12.695 9.357 1.00 87.19 102 ASN A N 1
ATOM 827 C CA . ASN A 1 102 ? 8.393 12.519 9.625 1.00 87.19 102 ASN A CA 1
ATOM 828 C C . ASN A 1 102 ? 8.823 11.054 9.485 1.00 87.19 102 ASN A C 1
ATOM 830 O O . ASN A 1 102 ? 9.932 10.778 9.043 1.00 87.19 102 ASN A O 1
ATOM 834 N N . THR A 1 103 ? 7.963 10.109 9.882 1.00 86.44 103 THR A N 1
ATOM 835 C CA . THR A 1 103 ? 8.274 8.667 9.851 1.00 86.44 103 THR A CA 1
ATOM 836 C C . THR A 1 103 ? 7.634 7.932 8.674 1.00 86.44 103 THR A C 1
ATOM 838 O O . THR A 1 103 ? 7.939 6.761 8.460 1.00 86.44 103 THR A O 1
ATOM 841 N N . MET A 1 104 ? 6.740 8.598 7.933 1.00 83.50 104 MET A N 1
ATOM 842 C CA . MET A 1 104 ? 5.856 8.009 6.918 1.00 83.50 104 MET A CA 1
ATOM 843 C C . MET A 1 104 ? 5.052 6.803 7.433 1.00 83.50 104 MET A C 1
ATOM 845 O O . MET A 1 104 ? 4.729 5.879 6.689 1.00 83.50 104 MET A O 1
ATOM 849 N N . ARG A 1 105 ? 4.727 6.799 8.729 1.00 83.19 105 ARG A N 1
ATOM 850 C CA . ARG A 1 105 ? 3.887 5.781 9.372 1.00 83.19 105 ARG A CA 1
ATOM 851 C C . ARG A 1 105 ? 2.569 6.388 9.827 1.00 83.19 105 ARG A C 1
ATOM 853 O O . ARG A 1 105 ? 2.451 7.600 9.988 1.00 83.19 105 ARG A O 1
ATOM 860 N N . SER A 1 106 ? 1.585 5.530 10.067 1.00 85.56 106 SER A N 1
ATOM 861 C CA . SER A 1 106 ? 0.344 5.936 10.726 1.00 85.56 106 SER A CA 1
ATOM 862 C C . SER A 1 106 ? 0.514 5.887 12.241 1.00 85.56 106 SER A C 1
ATOM 864 O O . SER A 1 106 ? 1.084 4.939 12.777 1.00 85.56 106 SER A O 1
ATOM 866 N N . GLU A 1 107 ? 0.010 6.904 12.928 1.00 88.69 107 GLU A N 1
ATOM 867 C CA . GLU A 1 107 ? -0.104 6.961 14.379 1.00 88.69 107 GLU A CA 1
ATOM 868 C C . GLU A 1 107 ? -1.561 6.787 14.771 1.00 88.69 107 GLU A C 1
ATOM 870 O O . GLU A 1 107 ? -2.435 7.509 14.288 1.00 88.69 107 GLU A O 1
ATOM 875 N N . ILE A 1 108 ? -1.802 5.862 15.691 1.00 88.19 108 ILE A N 1
ATOM 876 C CA . ILE A 1 108 ? -3.101 5.680 16.321 1.00 88.19 108 ILE A CA 1
ATOM 877 C C . ILE A 1 108 ? -2.989 6.246 17.730 1.00 88.19 108 ILE A C 1
ATOM 879 O O . ILE A 1 108 ? -2.126 5.834 18.506 1.00 88.19 108 ILE A O 1
ATOM 883 N N . LYS A 1 109 ? -3.851 7.204 18.056 1.00 85.88 109 LYS A N 1
ATOM 884 C CA . LYS A 1 109 ? -4.023 7.711 19.413 1.00 85.88 109 LYS A CA 1
ATOM 885 C C . LYS A 1 109 ? -5.391 7.294 19.905 1.00 85.88 109 LYS A C 1
ATOM 887 O O . LYS A 1 109 ? -6.375 7.490 19.204 1.00 85.88 109 LYS A O 1
ATOM 892 N N . CYS A 1 110 ? -5.427 6.721 21.097 1.00 76.12 110 CYS A N 1
ATOM 893 C CA . CYS A 1 110 ? -6.651 6.419 21.812 1.00 76.12 110 CYS A CA 1
ATOM 894 C C . CYS A 1 110 ? -6.497 7.007 23.215 1.00 76.12 110 CYS A C 1
ATOM 896 O O . CYS A 1 110 ? -5.672 6.529 23.989 1.00 76.12 110 CYS A O 1
ATOM 898 N N . ALA A 1 111 ? -7.208 8.091 23.514 1.00 67.94 111 ALA A N 1
ATOM 899 C CA . ALA A 1 111 ? -7.306 8.610 24.878 1.00 67.94 111 ALA A CA 1
ATOM 900 C C . ALA A 1 111 ? -8.350 7.796 25.655 1.00 67.94 111 ALA A C 1
ATOM 902 O O . ALA A 1 111 ? -9.516 8.160 25.726 1.00 67.94 111 ALA A O 1
ATOM 903 N N . ILE A 1 112 ? -7.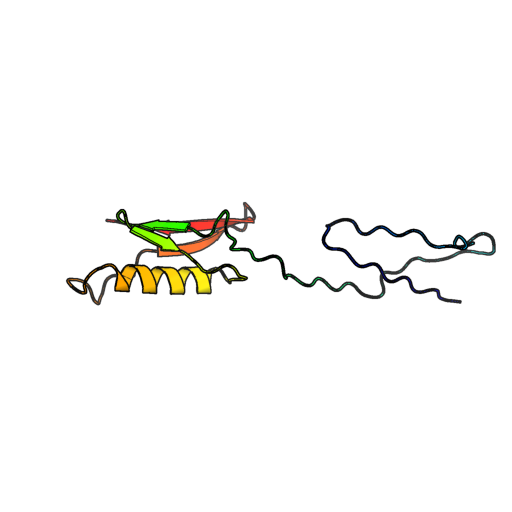943 6.654 26.195 1.00 58.91 112 ILE A N 1
ATOM 904 C CA . ILE A 1 112 ? -8.730 5.995 27.241 1.00 58.91 112 ILE A CA 1
ATOM 905 C C . ILE A 1 112 ? -8.408 6.743 28.542 1.00 58.91 112 ILE A C 1
ATOM 907 O O . ILE A 1 112 ? -7.237 7.045 28.780 1.00 58.91 112 ILE A O 1
ATOM 911 N N . GLY A 1 113 ? -9.454 7.125 29.284 1.00 45.16 113 GLY A N 1
ATOM 912 C CA . GLY A 1 113 ? -9.373 7.907 30.525 1.00 45.16 113 GLY A CA 1
ATOM 913 C C . GLY A 1 113 ? -8.479 7.308 31.602 1.00 45.16 113 GLY A C 1
ATOM 914 O O . GLY A 1 113 ? -8.290 6.071 31.606 1.00 45.16 113 GLY A O 1
#

Radius of gyration: 24.11 Å; chains: 1; bounding box: 50×25×67 Å

pLDDT: mean 83.64, std 12.34, range [45.16, 95.0]

Foldseek 3Di:
DDDDDDFDDPDPDTDDDDPPDDDPPPDDDDDDDPDDDDPPFQFPDDPVHQWDDDPNDTDGDDTGHDDQVRVQVVVLVVVCVVPDPDDDPPDDQQWDWDQDPVVRDIDTTGPDD

Organism: NCBI:txid471704

Sequence (113 aa):
MSLTFTLTGKSSVLAVSYFPAVDLGDGDYELGLMDFETYYTLANVNSTNNKFYYDNKEIVIPDGLYELRDIERYLKREILRSHDAKDKKDEEFPLVIRANNNTMRSEIKCAIG

Secondary structure (DSSP, 8-state):
---------SSS------SS----TTS--------------S-SB-TTT-EEEETTEEEEPPSB---HHHHHHHHHHHHHHHS-S-S-SSS---EEEEEETTTTEEEEEE---